Protein AF-A0A2V9M245-F1 (afdb_monomer_lite)

Sequence (173 aa):
MFLHGGIGPKYVDWSVRQINERVREELEDFTKLQGGIVMDGEGPLWYRGLAQQDEMALELHVKSVLKNHQAERIVIGHTPTEGAILPRFGGKVLLIDVGLSRVFDSQPRMACLLIENGKPYALHRGEKLELPPDSGSGLLSYLKQAAALDPSPSPLEKRIAEVEARLPVPAQK

pLDDT: mean 94.04, std 8.73, range [38.5, 98.69]

Secondary structure (DSSP, 8-state):
-EESS---GGGTT--HHHHHHHHHHHHH-GGG-TTSTTT-TTSTTT--HHHHS-HHHHHHHHHHHHHHTT-S-EEE-SS--SSS-EEETTTTEEE-----STTT-SSPP-EEEEEETTEEEEEETTEEEEPPSSSSHHHHHHHHHHHTTSPSSPTTHHHHHHHHHHSPPPPP-

Structure (mmCIF, N/CA/C/O backbone):
data_AF-A0A2V9M245-F1
#
_entry.id   AF-A0A2V9M245-F1
#
loop_
_atom_site.group_PDB
_atom_site.id
_atom_site.type_symbol
_atom_site.label_atom_id
_atom_site.label_alt_id
_atom_site.label_comp_id
_atom_site.label_asym_id
_atom_site.label_entity_id
_atom_site.label_seq_id
_atom_site.pdbx_PDB_ins_code
_atom_site.Cartn_x
_atom_site.Cartn_y
_atom_site.Cartn_z
_atom_site.occupancy
_atom_site.B_iso_or_equiv
_atom_site.auth_seq_id
_atom_site.auth_comp_id
_atom_site.auth_asym_id
_atom_site.auth_atom_id
_atom_site.pdbx_PDB_model_num
ATOM 1 N N . MET A 1 1 ? 0.226 -10.431 -4.250 1.00 94.94 1 MET A N 1
ATOM 2 C CA . MET A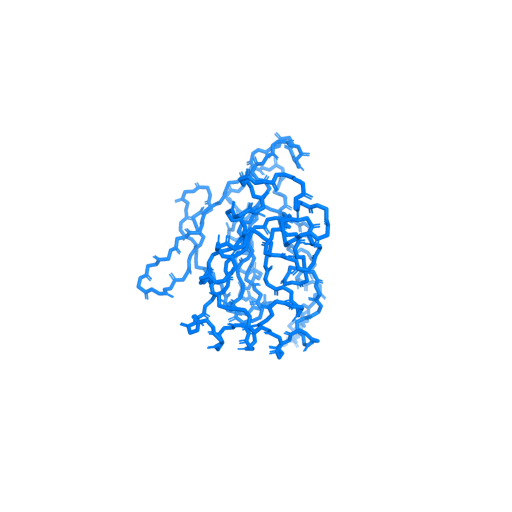 1 1 ? 1.592 -9.998 -4.612 1.00 94.94 1 MET A CA 1
ATOM 3 C C . MET A 1 1 ? 2.089 -8.979 -3.597 1.00 94.94 1 MET A C 1
ATOM 5 O O . MET A 1 1 ? 1.263 -8.242 -3.071 1.00 94.94 1 MET A O 1
ATOM 9 N N . PHE A 1 2 ? 3.394 -8.944 -3.327 1.00 97.81 2 PHE A N 1
ATOM 10 C CA . PHE A 1 2 ? 4.020 -8.044 -2.350 1.00 97.81 2 PHE A CA 1
ATOM 11 C C . PHE A 1 2 ? 5.093 -7.204 -3.043 1.00 97.81 2 PHE A C 1
ATOM 13 O O . PHE A 1 2 ? 5.912 -7.757 -3.775 1.00 97.81 2 PHE A O 1
ATOM 20 N N . LEU A 1 3 ? 5.063 -5.887 -2.843 1.00 97.50 3 LEU A N 1
ATOM 21 C CA . LEU A 1 3 ? 5.966 -4.917 -3.468 1.00 97.50 3 LEU A CA 1
ATOM 22 C C . LEU A 1 3 ? 6.336 -3.825 -2.456 1.00 97.50 3 LEU A C 1
ATOM 24 O O . LEU A 1 3 ? 5.624 -3.627 -1.474 1.00 97.50 3 LEU A O 1
ATOM 28 N N . HIS A 1 4 ? 7.426 -3.092 -2.699 1.00 98.12 4 HIS A N 1
ATOM 29 C CA . HIS A 1 4 ? 7.771 -1.949 -1.853 1.00 98.12 4 HIS A CA 1
ATOM 30 C C . HIS A 1 4 ? 6.854 -0.750 -2.139 1.00 98.12 4 HIS A C 1
ATOM 32 O O . HIS A 1 4 ? 6.106 -0.367 -1.249 1.00 98.12 4 HIS A O 1
ATOM 38 N N . GLY A 1 5 ? 6.858 -0.205 -3.361 1.00 97.75 5 GLY A N 1
ATOM 39 C CA . GLY A 1 5 ? 5.991 0.906 -3.781 1.00 97.75 5 GLY A CA 1
ATOM 40 C C . GLY A 1 5 ? 4.744 0.452 -4.539 1.00 97.75 5 GLY A C 1
ATOM 41 O O . GLY A 1 5 ? 3.620 0.734 -4.130 1.00 97.75 5 GLY A O 1
ATOM 42 N N . GLY A 1 6 ? 4.929 -0.299 -5.625 1.00 96.94 6 GLY A N 1
ATOM 43 C CA . GLY A 1 6 ? 3.838 -0.724 -6.507 1.00 96.94 6 GLY A CA 1
ATOM 44 C C . GLY A 1 6 ? 4.257 -0.755 -7.975 1.00 96.94 6 GLY A C 1
ATOM 45 O O . GLY A 1 6 ? 5.302 -0.233 -8.326 1.00 96.94 6 GLY A O 1
ATOM 46 N N . ILE A 1 7 ? 3.451 -1.353 -8.851 1.00 97.12 7 ILE A N 1
ATOM 47 C CA . ILE A 1 7 ? 3.727 -1.358 -10.298 1.00 97.12 7 ILE A CA 1
ATOM 48 C C . ILE A 1 7 ? 3.024 -0.164 -10.935 1.00 97.12 7 ILE A C 1
ATOM 50 O O . ILE A 1 7 ? 1.792 -0.095 -10.906 1.00 97.12 7 ILE A O 1
ATOM 54 N N . GLY A 1 8 ? 3.797 0.775 -11.481 1.00 97.25 8 GLY A N 1
ATOM 55 C CA . GLY A 1 8 ? 3.277 1.891 -12.265 1.00 97.25 8 GLY A CA 1
ATOM 56 C C . GLY A 1 8 ? 2.869 1.481 -13.686 1.00 97.25 8 GLY A C 1
ATOM 57 O O . GLY A 1 8 ? 3.259 0.404 -14.151 1.00 97.25 8 GLY A O 1
ATOM 58 N N . PRO A 1 9 ? 2.089 2.322 -14.392 1.00 96.44 9 PRO A N 1
ATOM 59 C CA . PRO A 1 9 ? 1.654 2.077 -15.769 1.00 96.44 9 PRO A CA 1
ATOM 60 C C . PRO A 1 9 ? 2.776 1.647 -16.720 1.00 96.44 9 PRO A C 1
ATOM 62 O O . PRO A 1 9 ? 2.590 0.700 -17.480 1.00 96.44 9 PRO A O 1
ATOM 65 N N . LYS A 1 10 ? 3.966 2.258 -16.623 1.00 97.25 10 LYS A N 1
ATOM 66 C CA . LYS A 1 10 ? 5.140 1.898 -17.440 1.00 97.25 10 LYS A CA 1
ATOM 67 C C . LYS A 1 10 ? 5.535 0.413 -17.377 1.00 97.25 10 LYS A C 1
ATOM 69 O O . LYS A 1 10 ? 6.085 -0.112 -18.343 1.00 97.25 10 LYS A O 1
ATOM 74 N N . TYR A 1 11 ? 5.262 -0.262 -16.261 1.00 97.50 11 TYR A N 1
ATOM 75 C CA . TYR A 1 11 ? 5.692 -1.640 -15.998 1.00 97.50 11 TYR A CA 1
ATOM 76 C C . TYR A 1 11 ? 4.524 -2.634 -15.908 1.00 97.50 11 TYR A C 1
ATOM 78 O O . TYR A 1 11 ? 4.727 -3.772 -15.492 1.00 97.50 11 TYR A O 1
ATOM 86 N N . VAL A 1 12 ? 3.303 -2.236 -16.290 1.00 96.44 12 VAL A N 1
ATOM 87 C CA . VAL A 1 12 ? 2.086 -3.057 -16.117 1.00 96.44 12 VAL A CA 1
ATOM 88 C C . VAL A 1 12 ? 2.140 -4.407 -16.843 1.00 96.44 12 VAL A C 1
ATOM 90 O O . VAL A 1 12 ? 1.597 -5.393 -16.347 1.00 96.44 12 VAL A O 1
ATOM 93 N N . ASP A 1 13 ? 2.822 -4.468 -17.987 1.00 96.25 13 ASP A N 1
ATOM 94 C CA . ASP A 1 13 ? 2.937 -5.680 -18.810 1.00 96.25 13 ASP A CA 1
ATOM 95 C C . ASP A 1 13 ? 4.172 -6.527 -18.477 1.00 96.25 13 ASP A C 1
ATOM 97 O O . ASP A 1 13 ? 4.400 -7.577 -19.080 1.00 96.25 13 ASP A O 1
ATOM 101 N N . TRP A 1 14 ? 4.993 -6.092 -17.519 1.00 97.62 14 TRP A N 1
ATOM 102 C CA . TRP A 1 14 ? 6.171 -6.845 -17.115 1.00 97.62 14 TRP A CA 1
ATOM 103 C C . TRP A 1 14 ? 5.778 -7.982 -16.178 1.00 97.62 14 TRP A C 1
ATOM 105 O O . TRP A 1 14 ? 5.026 -7.810 -15.223 1.00 97.62 14 TRP A O 1
ATOM 115 N N . SER A 1 15 ? 6.352 -9.162 -16.394 1.00 96.12 15 SER A N 1
ATOM 116 C CA . SER A 1 15 ? 6.225 -10.269 -15.448 1.00 96.12 15 SER A CA 1
ATOM 117 C C . SER A 1 15 ? 7.045 -10.021 -14.176 1.00 96.12 15 SER A C 1
ATOM 119 O O . SER A 1 15 ? 8.074 -9.343 -14.192 1.00 96.12 15 SER A O 1
ATOM 121 N N . VAL A 1 16 ? 6.659 -10.670 -13.068 1.00 95.06 16 VAL A N 1
ATOM 122 C CA . VAL A 1 16 ? 7.447 -10.660 -11.816 1.00 95.06 16 VAL A CA 1
ATOM 123 C C . VAL A 1 16 ? 8.884 -11.129 -12.057 1.00 95.06 16 VAL A C 1
ATOM 125 O O . VAL A 1 16 ? 9.814 -10.630 -11.428 1.00 95.06 16 VAL A O 1
ATOM 128 N N . ARG A 1 17 ? 9.081 -12.075 -12.986 1.00 96.62 17 ARG A N 1
ATOM 129 C CA . ARG A 1 17 ? 10.410 -12.568 -13.352 1.00 96.62 17 ARG A CA 1
ATOM 130 C C . ARG A 1 17 ? 11.260 -11.458 -13.971 1.00 96.62 17 ARG A C 1
ATOM 132 O O . ARG A 1 17 ? 12.339 -11.205 -13.452 1.00 96.62 17 ARG A O 1
ATOM 139 N N . GLN A 1 18 ? 10.747 -10.770 -14.993 1.00 97.62 18 GLN A N 1
ATOM 140 C CA . GLN A 1 18 ? 11.455 -9.665 -15.653 1.00 97.62 18 GLN A CA 1
ATOM 141 C C . GLN A 1 18 ? 11.794 -8.542 -14.672 1.00 97.62 18 GLN A C 1
ATOM 143 O O . GLN A 1 18 ? 12.919 -8.051 -14.669 1.00 97.62 18 GLN A O 1
ATOM 148 N N . ILE A 1 19 ? 10.847 -8.175 -13.800 1.00 97.62 19 ILE A N 1
ATOM 149 C CA . ILE A 1 19 ? 11.073 -7.163 -12.761 1.00 97.62 19 ILE A CA 1
ATOM 150 C C . ILE A 1 19 ? 12.223 -7.590 -11.837 1.00 97.62 19 ILE A C 1
ATOM 152 O O . ILE A 1 19 ? 13.172 -6.835 -11.646 1.00 97.62 19 ILE A O 1
ATOM 156 N N . ASN A 1 20 ? 12.170 -8.808 -11.291 1.00 97.62 20 ASN A N 1
ATOM 157 C CA . ASN A 1 20 ? 13.182 -9.296 -10.351 1.00 97.62 20 ASN A CA 1
ATOM 158 C C . ASN A 1 20 ? 14.562 -9.475 -10.997 1.00 97.62 20 ASN A C 1
ATOM 160 O O . ASN A 1 20 ? 15.576 -9.219 -10.352 1.00 97.62 20 ASN A O 1
ATOM 164 N N . GLU A 1 21 ? 14.614 -9.942 -12.244 1.00 98.19 21 GLU A N 1
ATOM 165 C CA . GLU A 1 21 ? 15.860 -10.071 -13.005 1.00 98.19 21 GLU A CA 1
ATOM 166 C C . GLU A 1 21 ? 16.486 -8.706 -13.259 1.00 98.19 21 GLU A C 1
ATOM 168 O O . GLU A 1 21 ? 17.662 -8.522 -12.953 1.00 98.19 21 GLU A O 1
ATOM 173 N N . ARG A 1 22 ? 15.692 -7.729 -13.711 1.00 97.81 22 ARG A N 1
ATOM 174 C CA . ARG A 1 22 ? 16.199 -6.387 -13.987 1.00 97.81 22 ARG A CA 1
ATOM 175 C C . ARG A 1 22 ? 16.669 -5.667 -12.724 1.00 97.81 22 ARG A C 1
ATOM 177 O O . ARG A 1 22 ? 17.720 -5.037 -12.743 1.00 97.81 22 ARG A O 1
ATOM 184 N N . VAL A 1 23 ? 15.934 -5.797 -11.618 1.00 97.56 23 VAL A N 1
ATOM 185 C CA . VAL A 1 23 ? 16.354 -5.240 -10.323 1.00 97.56 23 VAL A CA 1
ATOM 186 C C . VAL A 1 23 ? 17.673 -5.863 -9.860 1.00 97.56 23 VAL A C 1
ATOM 188 O O . VAL A 1 23 ? 18.555 -5.130 -9.429 1.00 97.56 23 VAL A O 1
ATOM 191 N N . ARG A 1 24 ? 17.845 -7.190 -9.963 1.00 98.06 24 ARG A N 1
ATOM 192 C CA . ARG A 1 24 ? 19.120 -7.837 -9.601 1.00 98.06 24 ARG A CA 1
ATOM 193 C C . ARG A 1 24 ? 20.273 -7.352 -10.471 1.00 98.06 24 ARG A C 1
ATOM 195 O O . ARG A 1 24 ? 21.306 -6.987 -9.930 1.00 98.06 24 ARG A O 1
ATOM 202 N N . GLU A 1 25 ? 20.070 -7.289 -11.783 1.00 97.56 25 GLU A N 1
ATOM 203 C CA . GLU A 1 25 ? 21.082 -6.807 -12.727 1.00 97.56 25 GLU A CA 1
ATOM 204 C C . GLU A 1 25 ? 21.557 -5.385 -12.381 1.00 97.56 25 GLU A C 1
ATOM 206 O O . GLU A 1 25 ? 22.755 -5.115 -12.365 1.00 97.56 25 GLU A O 1
ATOM 211 N N . GLU A 1 26 ? 20.630 -4.474 -12.074 1.00 97.38 26 GLU A N 1
ATOM 212 C CA . GLU A 1 26 ? 20.959 -3.087 -11.718 1.00 97.38 26 GLU A CA 1
ATOM 213 C C . GLU A 1 26 ? 21.600 -2.954 -10.327 1.00 97.38 26 GLU A C 1
ATOM 215 O O . GLU A 1 26 ? 22.352 -2.011 -10.087 1.00 97.38 26 GLU A O 1
ATOM 220 N N . LEU A 1 27 ? 21.335 -3.892 -9.411 1.00 96.25 27 LEU A N 1
ATOM 221 C CA . LEU A 1 27 ? 21.993 -3.952 -8.102 1.00 96.25 27 LEU A CA 1
ATOM 222 C C . LEU A 1 27 ? 23.364 -4.652 -8.141 1.00 96.25 27 LEU A C 1
ATOM 224 O O . LEU A 1 27 ? 24.154 -4.480 -7.217 1.00 96.25 27 LEU A O 1
ATOM 228 N N . GLU A 1 28 ? 23.658 -5.426 -9.185 1.00 97.44 28 GLU A N 1
ATOM 229 C CA . GLU A 1 28 ? 24.984 -6.009 -9.434 1.00 97.44 28 GLU A CA 1
ATOM 230 C C . GLU A 1 28 ? 25.895 -5.050 -10.216 1.00 97.44 28 GLU A C 1
ATOM 232 O O . GLU A 1 28 ? 27.111 -5.058 -10.027 1.00 97.44 28 GLU A O 1
ATOM 237 N N . ASP A 1 29 ? 25.314 -4.191 -11.056 1.00 96.56 29 ASP A N 1
ATOM 238 C CA . ASP A 1 29 ? 26.024 -3.175 -11.831 1.00 96.56 29 ASP A CA 1
ATOM 239 C C . ASP A 1 29 ? 25.391 -1.792 -11.637 1.00 96.56 29 ASP A C 1
ATOM 241 O O . ASP A 1 29 ? 24.471 -1.379 -12.351 1.00 96.56 29 ASP A O 1
ATOM 245 N N . PHE A 1 30 ? 25.942 -1.038 -10.684 1.00 95.06 30 PHE A N 1
ATOM 246 C CA . PHE A 1 30 ? 25.422 0.277 -10.312 1.00 95.06 30 PHE A CA 1
ATOM 247 C C . PHE A 1 30 ? 25.497 1.330 -11.422 1.00 95.06 30 PHE A C 1
ATOM 249 O O . PHE A 1 30 ? 24.816 2.353 -11.330 1.00 95.06 30 PHE A O 1
ATOM 256 N N . THR A 1 31 ? 26.253 1.091 -12.499 1.00 96.31 31 THR A N 1
ATOM 257 C CA . THR A 1 31 ? 26.240 1.988 -13.665 1.00 96.31 31 THR A CA 1
ATOM 258 C C . THR A 1 31 ? 24.880 1.996 -14.371 1.00 96.31 31 THR A C 1
ATOM 260 O O . THR A 1 31 ? 24.539 2.970 -15.040 1.00 96.31 31 THR A O 1
ATOM 263 N N . LYS A 1 32 ? 24.061 0.954 -14.164 1.00 94.75 32 LYS A N 1
ATOM 264 C CA . LYS A 1 32 ? 22.717 0.805 -14.740 1.00 94.75 32 LYS A CA 1
ATOM 265 C C . LYS A 1 32 ? 21.600 1.399 -13.881 1.00 94.75 32 LYS A C 1
ATOM 267 O O . LYS A 1 32 ? 20.452 1.396 -14.318 1.00 94.75 32 LYS A O 1
ATOM 272 N N . LEU A 1 33 ? 21.905 1.916 -12.685 1.00 93.62 33 LEU A N 1
ATOM 273 C CA . LEU A 1 33 ? 20.895 2.518 -11.806 1.00 93.62 33 LEU A CA 1
ATOM 274 C C . LEU A 1 33 ? 20.298 3.790 -12.408 1.00 93.62 33 LEU A C 1
ATOM 276 O O . LEU A 1 33 ? 19.104 4.050 -12.265 1.00 93.62 33 LEU A O 1
ATOM 280 N N . GLN A 1 34 ? 21.118 4.606 -13.074 1.00 92.94 34 GLN A N 1
ATOM 281 C CA . GLN A 1 34 ? 20.646 5.852 -13.662 1.00 92.94 34 GLN A CA 1
ATOM 282 C C . GLN A 1 34 ? 19.695 5.558 -14.830 1.00 92.94 34 GLN A C 1
ATOM 284 O O . GLN A 1 34 ? 20.094 5.011 -15.852 1.00 92.94 34 GLN A O 1
ATOM 289 N N . GLY A 1 35 ? 18.424 5.936 -14.670 1.00 91.19 35 GLY A N 1
ATOM 290 C CA . GLY A 1 35 ? 17.365 5.626 -15.638 1.00 91.19 35 GLY A CA 1
ATOM 291 C C . GLY A 1 35 ? 16.879 4.171 -15.600 1.00 91.19 35 GLY A C 1
ATOM 292 O O . GLY A 1 35 ? 16.023 3.804 -16.405 1.00 91.19 35 GLY A O 1
ATOM 293 N N . GLY A 1 36 ? 17.409 3.363 -14.678 1.00 95.56 36 GLY A N 1
ATOM 294 C CA . GLY A 1 36 ? 17.014 1.980 -14.446 1.00 95.56 36 GLY A CA 1
ATOM 295 C C . GLY A 1 36 ? 15.741 1.840 -13.608 1.00 95.56 36 GLY A C 1
ATOM 296 O O . GLY A 1 36 ? 15.295 2.785 -12.952 1.00 95.56 36 GLY A O 1
ATOM 297 N N . ILE A 1 37 ? 15.164 0.637 -13.607 1.00 97.25 37 ILE A N 1
ATOM 298 C CA . ILE A 1 37 ? 13.925 0.310 -12.883 1.00 97.25 37 ILE A CA 1
ATOM 299 C C . ILE A 1 37 ? 14.05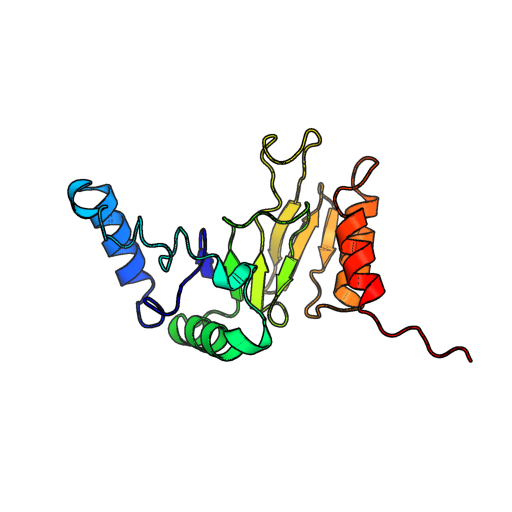0 0.525 -11.365 1.00 97.25 37 ILE A C 1
ATOM 301 O O . ILE A 1 37 ? 13.053 0.825 -10.707 1.00 97.25 37 ILE A O 1
ATOM 305 N N . VAL A 1 38 ? 15.257 0.390 -10.801 1.00 97.00 38 VAL A N 1
ATOM 306 C CA . VAL A 1 38 ? 15.520 0.578 -9.362 1.00 97.00 38 VAL A CA 1
ATOM 307 C C . VAL A 1 38 ? 15.320 2.034 -8.930 1.00 97.00 38 VAL A C 1
ATOM 309 O O . VAL A 1 38 ? 14.869 2.285 -7.810 1.00 97.00 38 VAL A O 1
ATOM 312 N N . MET A 1 39 ? 15.627 2.991 -9.810 1.00 96.62 39 MET A N 1
ATOM 313 C CA . MET A 1 39 ? 15.540 4.432 -9.533 1.00 96.62 39 MET A CA 1
ATOM 314 C C . MET A 1 39 ? 14.330 5.101 -10.196 1.00 96.62 39 MET A C 1
ATOM 316 O O . MET A 1 39 ? 14.108 6.297 -10.011 1.00 96.62 39 MET A O 1
ATOM 320 N N . ASP A 1 40 ? 13.556 4.355 -10.981 1.00 97.00 40 ASP A N 1
ATOM 321 C CA . ASP A 1 40 ? 12.397 4.882 -11.687 1.00 97.00 40 ASP A CA 1
ATOM 322 C C . ASP A 1 40 ? 11.222 5.128 -10.730 1.00 97.00 40 ASP A C 1
ATOM 324 O O . ASP A 1 40 ? 10.800 4.228 -10.002 1.00 97.00 40 ASP A O 1
ATOM 328 N N . GLY A 1 41 ? 10.646 6.332 -10.786 1.00 96.81 41 GLY A N 1
ATOM 329 C CA . GLY A 1 41 ? 9.460 6.721 -10.024 1.00 96.81 41 GLY A CA 1
ATOM 330 C C . GLY A 1 41 ? 8.194 5.932 -10.377 1.00 96.81 41 GLY A C 1
ATOM 331 O O . GLY A 1 41 ? 7.300 5.826 -9.542 1.00 96.81 41 GLY A O 1
ATOM 332 N N . GLU A 1 42 ? 8.108 5.344 -11.574 1.00 95.62 42 GLU A N 1
ATOM 333 C CA . GLU A 1 42 ? 7.041 4.393 -11.929 1.00 95.62 42 GLU A CA 1
ATOM 334 C C . GLU A 1 42 ? 7.397 2.936 -11.590 1.00 95.62 42 GLU A C 1
ATOM 336 O O . GLU A 1 42 ? 6.568 2.036 -11.745 1.00 95.62 42 GLU A O 1
ATOM 341 N N . GLY A 1 43 ? 8.622 2.693 -11.118 1.00 95.69 43 GLY A N 1
ATOM 342 C CA . GLY A 1 43 ? 9.141 1.373 -10.791 1.00 95.69 43 GLY A CA 1
ATOM 343 C C . GLY A 1 43 ? 8.589 0.779 -9.484 1.00 95.69 43 GLY A C 1
ATOM 344 O O . GLY A 1 43 ? 8.050 1.492 -8.631 1.00 95.69 43 GLY A O 1
ATOM 345 N N . PRO A 1 44 ? 8.799 -0.537 -9.273 1.00 96.88 44 PRO A N 1
ATOM 346 C CA . PRO A 1 44 ? 8.284 -1.319 -8.142 1.00 96.88 44 PRO A CA 1
ATOM 347 C C . PRO A 1 44 ? 8.714 -0.807 -6.763 1.00 96.88 44 PRO A C 1
ATOM 349 O O . PRO A 1 44 ? 8.072 -1.139 -5.762 1.00 96.88 44 PRO A O 1
ATOM 352 N N . LEU A 1 45 ? 9.797 -0.026 -6.698 1.00 97.38 45 LEU A N 1
ATOM 353 C CA . LEU A 1 45 ? 10.356 0.510 -5.459 1.00 97.38 45 LEU A CA 1
ATOM 354 C C . LEU A 1 45 ? 9.835 1.910 -5.107 1.00 97.38 45 LEU A C 1
ATOM 356 O O . LEU A 1 45 ? 9.817 2.249 -3.930 1.00 97.38 45 LEU A O 1
ATOM 360 N N . TRP A 1 46 ? 9.375 2.700 -6.079 1.00 97.94 46 TRP A N 1
ATOM 361 C CA . TRP A 1 46 ? 9.077 4.124 -5.864 1.00 97.94 46 TRP A CA 1
ATOM 362 C C . TRP A 1 46 ? 7.652 4.538 -6.208 1.00 97.94 46 TRP A C 1
ATOM 364 O O . TRP A 1 46 ? 7.209 5.600 -5.773 1.00 97.94 46 TRP A O 1
ATOM 374 N N . TYR A 1 47 ? 6.911 3.732 -6.969 1.00 98.31 47 TYR A N 1
ATOM 375 C CA . TYR A 1 47 ? 5.588 4.139 -7.422 1.00 98.31 47 TYR A CA 1
ATOM 376 C C . TYR A 1 47 ? 4.606 4.313 -6.258 1.00 98.31 47 TYR A C 1
ATOM 378 O O . TYR A 1 47 ? 4.298 3.371 -5.531 1.00 98.31 47 TYR A O 1
ATOM 386 N N . ARG A 1 48 ? 4.071 5.531 -6.110 1.00 98.50 48 ARG A N 1
ATOM 387 C CA . ARG A 1 48 ? 3.112 5.900 -5.049 1.00 98.50 48 ARG A CA 1
ATOM 388 C C . ARG A 1 48 ? 1.662 5.968 -5.519 1.00 98.50 48 ARG A C 1
ATOM 390 O O . ARG A 1 48 ? 0.768 6.164 -4.697 1.00 98.50 48 ARG A O 1
ATOM 397 N N . GLY A 1 49 ? 1.396 5.802 -6.818 1.00 98.06 49 GLY A N 1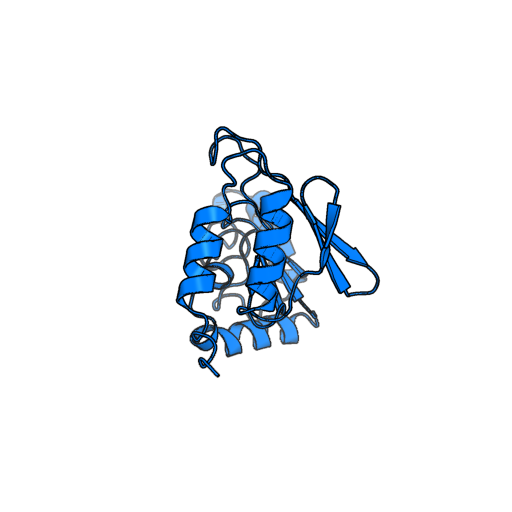
ATOM 398 C CA . GLY A 1 49 ? 0.052 6.001 -7.371 1.00 98.06 49 GLY A CA 1
ATOM 399 C C . GLY A 1 49 ? -0.996 5.079 -6.744 1.00 98.06 49 GLY A C 1
ATOM 400 O O . GLY A 1 49 ? -2.061 5.551 -6.353 1.00 98.06 49 GLY A O 1
ATOM 401 N N . LEU A 1 50 ? -0.644 3.812 -6.488 1.00 97.94 50 LEU A N 1
ATOM 402 C CA . LEU A 1 50 ? -1.506 2.856 -5.776 1.00 97.94 50 LEU A CA 1
ATOM 403 C C . LEU A 1 50 ? -1.901 3.312 -4.359 1.00 97.94 50 LEU A C 1
ATOM 405 O O . LEU A 1 50 ? -2.937 2.891 -3.850 1.00 97.94 50 LEU A O 1
ATOM 409 N N . ALA A 1 51 ? -1.112 4.171 -3.713 1.00 97.81 51 ALA A N 1
ATOM 410 C CA . ALA A 1 51 ? -1.390 4.699 -2.378 1.00 97.81 51 ALA A CA 1
ATOM 411 C C . ALA A 1 51 ? -2.060 6.085 -2.395 1.00 97.81 51 ALA A C 1
ATOM 413 O O . ALA A 1 51 ? -2.790 6.407 -1.463 1.00 97.81 51 ALA A O 1
ATOM 414 N N . GLN A 1 52 ? -1.845 6.885 -3.445 1.00 97.00 52 GLN A N 1
ATOM 415 C CA . GLN A 1 52 ? -2.181 8.317 -3.439 1.00 97.00 52 GLN A CA 1
ATOM 416 C C . GLN A 1 52 ? -3.201 8.754 -4.495 1.00 97.00 52 GLN A C 1
ATOM 418 O O . GLN A 1 52 ? -3.959 9.687 -4.246 1.00 97.00 52 GLN A O 1
ATOM 423 N N . GLN A 1 53 ? -3.226 8.126 -5.672 1.00 97.12 53 GLN A N 1
ATOM 424 C CA . GLN A 1 53 ? -4.130 8.537 -6.751 1.00 97.12 53 GLN A CA 1
ATOM 425 C C . GLN A 1 53 ? -5.564 8.102 -6.466 1.00 97.12 53 GLN A C 1
ATOM 427 O O . GLN A 1 53 ? -5.781 7.139 -5.733 1.00 97.12 53 GLN A O 1
ATOM 432 N N . ASP A 1 54 ? -6.530 8.809 -7.052 1.00 96.25 54 ASP A N 1
ATOM 433 C CA . ASP A 1 54 ? -7.955 8.507 -6.926 1.00 96.25 54 ASP A CA 1
ATOM 434 C C . ASP A 1 54 ? -8.290 7.059 -7.335 1.00 96.25 54 ASP A C 1
ATOM 436 O O . ASP A 1 54 ? -7.728 6.516 -8.291 1.00 96.25 54 ASP A O 1
ATOM 440 N N . GLU A 1 55 ? -9.203 6.424 -6.593 1.00 95.75 55 GLU A N 1
ATOM 441 C CA . GLU A 1 55 ? -9.512 5.006 -6.803 1.00 95.75 55 GLU A CA 1
ATOM 442 C C . GLU A 1 55 ? -10.289 4.754 -8.091 1.00 95.75 55 GLU A C 1
ATOM 444 O O . GLU A 1 55 ? -10.049 3.741 -8.748 1.00 95.75 55 GLU A O 1
ATOM 449 N N . MET A 1 56 ? -11.178 5.672 -8.480 1.00 95.38 56 MET A N 1
ATOM 450 C CA . MET A 1 56 ? -11.937 5.533 -9.721 1.00 95.38 56 MET A CA 1
ATOM 451 C C . MET A 1 56 ? -11.020 5.708 -10.930 1.00 95.38 56 MET A C 1
ATOM 453 O O . MET A 1 56 ? -11.073 4.913 -11.868 1.00 95.38 56 MET A O 1
ATOM 457 N N . ALA A 1 57 ? -10.135 6.705 -10.889 1.00 96.75 57 ALA A N 1
ATOM 458 C CA . ALA A 1 57 ? -9.185 6.966 -11.965 1.00 96.75 57 ALA A CA 1
ATOM 459 C C . ALA A 1 57 ? -8.207 5.798 -12.194 1.00 96.75 57 ALA A C 1
ATOM 461 O O . ALA A 1 57 ? -7.837 5.520 -13.335 1.00 96.75 57 ALA A O 1
ATOM 462 N N . LEU A 1 58 ? -7.795 5.101 -11.127 1.00 96.94 58 LEU A N 1
ATOM 463 C CA . LEU A 1 58 ? -6.787 4.037 -11.197 1.00 96.94 58 LEU A CA 1
ATOM 464 C C . LEU A 1 58 ? -7.377 2.613 -11.226 1.00 96.94 58 LEU A C 1
ATOM 466 O O . LEU A 1 58 ? -6.631 1.635 -11.290 1.00 96.94 58 LEU A O 1
ATOM 470 N N . GLU A 1 59 ? -8.705 2.463 -11.214 1.00 96.44 59 GLU A N 1
ATOM 471 C CA . GLU A 1 59 ? -9.365 1.156 -11.105 1.00 96.44 59 GLU A CA 1
ATOM 472 C C . GLU A 1 59 ? -8.947 0.182 -12.221 1.00 96.44 59 GLU A C 1
ATOM 474 O O . GLU A 1 59 ? -8.651 -0.989 -11.959 1.00 96.44 59 GLU A O 1
ATOM 479 N N . LEU A 1 60 ? -8.897 0.660 -13.470 1.00 97.62 60 LEU A N 1
ATOM 480 C CA . LEU A 1 60 ? -8.503 -0.161 -14.619 1.00 97.62 60 LEU A CA 1
ATOM 481 C C . LEU A 1 60 ? -7.045 -0.616 -14.522 1.00 97.62 60 LEU A C 1
ATOM 483 O O . LEU A 1 60 ? -6.752 -1.772 -14.817 1.00 97.62 60 LEU A O 1
ATOM 487 N N . HIS A 1 61 ? -6.151 0.257 -14.054 1.00 98.06 61 HIS A N 1
ATOM 488 C CA . HIS A 1 61 ? -4.744 -0.086 -13.850 1.00 98.06 61 HIS A CA 1
ATOM 489 C C . HIS A 1 61 ? -4.593 -1.200 -12.810 1.00 98.06 61 HIS A C 1
ATOM 491 O O . HIS A 1 61 ? -3.963 -2.219 -13.084 1.00 98.06 61 HIS A O 1
ATOM 497 N N . VAL A 1 62 ? -5.255 -1.072 -11.654 1.00 98.19 62 VAL A N 1
ATOM 498 C CA . VAL A 1 62 ? -5.232 -2.108 -10.605 1.00 98.19 62 VAL A CA 1
ATOM 499 C C . VAL A 1 62 ? -5.767 -3.443 -11.129 1.00 98.19 62 VAL A C 1
ATOM 501 O O . VAL A 1 62 ? -5.164 -4.488 -10.875 1.00 98.19 62 VAL A O 1
ATOM 504 N N . LYS A 1 63 ? -6.866 -3.426 -11.897 1.00 98.12 63 LYS A N 1
ATOM 505 C CA . LYS A 1 63 ? -7.412 -4.636 -12.536 1.00 98.12 63 LYS A CA 1
ATOM 506 C C . LYS A 1 63 ? -6.400 -5.283 -13.486 1.00 98.12 63 LYS A C 1
ATOM 508 O O . LYS A 1 63 ? -6.237 -6.501 -13.434 1.00 98.12 63 LYS A O 1
ATOM 513 N N . SER A 1 64 ? -5.715 -4.494 -14.313 1.00 98.00 64 SER A N 1
ATOM 514 C CA . SER A 1 64 ? -4.694 -4.992 -15.241 1.00 98.00 64 SER A CA 1
ATOM 515 C C . SER A 1 64 ? -3.509 -5.617 -14.511 1.00 98.00 64 SER A C 1
ATOM 517 O O . SER A 1 64 ? -3.146 -6.747 -14.823 1.00 98.00 64 SER A O 1
ATOM 519 N N . VAL A 1 65 ? -2.969 -4.952 -13.483 1.00 97.81 65 VAL A N 1
ATOM 520 C CA . VAL A 1 65 ? -1.859 -5.488 -12.674 1.00 97.81 65 VAL A CA 1
ATOM 521 C C . VAL A 1 65 ? -2.246 -6.833 -12.046 1.00 97.81 65 VAL A C 1
ATOM 523 O O . VAL A 1 65 ? -1.537 -7.826 -12.204 1.00 97.81 65 VAL A O 1
ATOM 526 N N . LEU A 1 66 ? -3.399 -6.909 -11.375 1.00 98.06 66 LEU A N 1
ATOM 527 C CA . LEU A 1 66 ? -3.863 -8.150 -10.742 1.00 98.06 66 LEU A CA 1
ATOM 528 C C . LEU A 1 66 ? -4.056 -9.282 -11.755 1.00 98.06 66 LEU A C 1
ATOM 530 O O . LEU A 1 66 ? -3.635 -10.410 -11.498 1.00 98.06 66 LEU A O 1
ATOM 534 N N . LYS A 1 67 ? -4.648 -8.978 -12.917 1.00 97.50 67 LYS A N 1
ATOM 535 C CA . LYS A 1 67 ? -4.859 -9.944 -14.000 1.00 97.50 67 LYS A CA 1
ATOM 536 C C . LYS A 1 67 ? -3.533 -10.460 -14.558 1.00 97.50 67 LYS A C 1
ATOM 538 O O . LYS A 1 67 ? -3.355 -11.673 -14.652 1.00 97.50 67 LYS A O 1
ATOM 543 N N . ASN A 1 68 ? -2.609 -9.561 -14.894 1.00 96.38 68 ASN A N 1
ATOM 544 C CA . ASN A 1 68 ? -1.312 -9.905 -15.481 1.00 96.38 68 ASN A CA 1
ATOM 545 C C . ASN A 1 68 ? -0.473 -10.777 -14.537 1.00 96.38 68 ASN A C 1
ATOM 547 O O . ASN A 1 68 ? 0.253 -11.664 -14.985 1.00 96.38 68 ASN A O 1
ATOM 551 N N . HIS A 1 69 ? -0.619 -10.578 -13.226 1.00 96.50 69 HIS A N 1
ATOM 552 C CA . HIS A 1 69 ? 0.096 -11.347 -12.208 1.00 96.50 69 HIS A CA 1
ATOM 553 C C . HIS A 1 69 ? -0.700 -12.500 -11.593 1.00 96.50 69 HIS A C 1
ATOM 555 O O . HIS A 1 69 ? -0.180 -13.150 -10.686 1.00 96.50 69 HIS A O 1
ATOM 561 N N . GLN A 1 70 ? -1.931 -12.753 -12.054 1.00 96.44 70 GLN A N 1
ATOM 562 C CA . GLN A 1 70 ? -2.833 -13.775 -11.502 1.00 96.44 70 GLN A CA 1
ATOM 563 C C . GLN A 1 70 ? -2.937 -13.692 -9.967 1.00 96.44 70 GLN A C 1
ATOM 565 O O . GLN A 1 70 ? -2.909 -14.696 -9.259 1.00 96.44 70 GLN A O 1
ATOM 570 N N . ALA A 1 71 ? -3.003 -12.466 -9.446 1.00 96.50 71 ALA A N 1
ATOM 571 C CA . ALA A 1 71 ? -3.024 -12.186 -8.019 1.00 96.50 71 ALA A CA 1
ATOM 572 C C . ALA A 1 71 ? -4.404 -11.686 -7.586 1.00 96.50 71 ALA A C 1
ATOM 574 O O . ALA A 1 71 ? -5.071 -10.958 -8.314 1.00 96.50 71 ALA A O 1
ATOM 575 N N . GLU A 1 72 ? -4.803 -12.015 -6.359 1.00 95.75 72 GLU A N 1
ATOM 576 C CA . GLU A 1 72 ? -6.041 -11.486 -5.769 1.00 95.75 72 GLU A CA 1
ATOM 577 C C . GLU A 1 72 ? -5.861 -10.080 -5.187 1.00 95.75 72 GLU A C 1
ATOM 579 O O . GLU A 1 72 ? -6.800 -9.286 -5.159 1.00 95.75 72 GLU A O 1
ATOM 584 N N . ARG A 1 73 ? -4.654 -9.778 -4.684 1.00 97.06 73 ARG A N 1
ATOM 585 C CA . ARG A 1 73 ? -4.337 -8.521 -3.991 1.00 97.06 73 ARG A CA 1
ATOM 586 C C . ARG A 1 73 ? -2.917 -8.038 -4.250 1.00 97.06 73 ARG A C 1
ATOM 588 O O . ARG A 1 73 ? -2.002 -8.849 -4.432 1.00 97.06 73 ARG A O 1
ATOM 595 N N . ILE A 1 74 ? -2.735 -6.723 -4.168 1.00 98.38 74 ILE A N 1
ATOM 596 C CA . ILE A 1 74 ? -1.450 -6.019 -4.160 1.00 98.38 74 ILE A CA 1
ATOM 597 C C . ILE A 1 74 ? -1.193 -5.501 -2.744 1.00 98.38 74 ILE A C 1
ATOM 599 O O . ILE A 1 74 ? -1.991 -4.747 -2.202 1.00 98.38 74 ILE A O 1
ATOM 603 N N . VAL A 1 75 ? -0.088 -5.904 -2.131 1.00 98.69 75 VAL A N 1
ATOM 604 C CA . VAL A 1 75 ? 0.326 -5.436 -0.804 1.00 98.69 75 VAL A CA 1
ATOM 605 C C . VAL A 1 75 ? 1.552 -4.553 -0.976 1.00 98.69 75 VAL A C 1
ATOM 607 O O . VAL A 1 75 ? 2.535 -5.006 -1.569 1.00 98.69 75 VAL A O 1
ATOM 610 N N . ILE A 1 76 ? 1.483 -3.312 -0.489 1.00 98.69 76 ILE A N 1
ATOM 611 C CA . ILE A 1 76 ? 2.537 -2.310 -0.679 1.00 98.69 76 ILE A CA 1
ATOM 612 C C . ILE A 1 76 ? 2.911 -1.597 0.617 1.00 98.69 76 ILE A C 1
ATOM 614 O O . ILE A 1 76 ? 2.082 -1.425 1.513 1.00 98.69 76 ILE A O 1
ATOM 618 N N . GLY A 1 77 ? 4.169 -1.174 0.697 1.00 98.00 77 GLY A N 1
ATOM 619 C CA . GLY A 1 77 ? 4.663 -0.244 1.706 1.00 98.00 77 GLY A CA 1
ATOM 620 C C . GLY A 1 77 ? 4.971 1.122 1.088 1.00 98.00 77 GLY A C 1
ATOM 621 O O . GLY A 1 77 ? 4.164 1.638 0.314 1.00 98.00 77 GLY A O 1
ATOM 622 N N . HIS A 1 78 ? 6.145 1.683 1.415 1.00 97.50 78 HIS A N 1
ATOM 623 C CA . HIS A 1 78 ? 6.783 2.875 0.819 1.00 97.50 78 HIS A CA 1
ATOM 624 C C . HIS A 1 78 ? 6.065 4.215 1.033 1.00 97.50 78 HIS A C 1
ATOM 626 O O . HIS A 1 78 ? 6.706 5.266 1.132 1.00 97.50 78 HIS A O 1
ATOM 632 N N . THR A 1 79 ? 4.736 4.205 1.062 1.00 97.50 79 THR A N 1
ATOM 633 C CA . THR A 1 79 ? 3.882 5.348 1.367 1.00 97.50 79 THR A CA 1
ATOM 634 C C . THR A 1 79 ? 3.254 5.110 2.734 1.00 97.50 79 THR A C 1
ATOM 636 O O . THR A 1 79 ? 2.270 4.372 2.813 1.00 97.50 79 THR A O 1
ATOM 639 N N . PRO A 1 80 ? 3.832 5.701 3.797 1.00 95.19 80 PRO A N 1
ATOM 640 C CA . PRO A 1 80 ? 3.361 5.495 5.153 1.00 95.19 80 PRO A CA 1
ATOM 641 C C . PRO A 1 80 ? 1.912 5.940 5.328 1.00 95.19 80 PRO A C 1
ATOM 643 O O . PRO A 1 80 ? 1.497 6.981 4.814 1.00 95.19 80 PRO A O 1
ATOM 646 N N . THR A 1 81 ? 1.162 5.167 6.098 1.00 94.00 81 THR A N 1
ATOM 647 C CA . THR A 1 81 ? -0.159 5.511 6.606 1.00 94.00 81 THR A CA 1
ATOM 648 C C . THR A 1 81 ? -0.045 6.095 8.020 1.00 94.00 81 THR A C 1
ATOM 650 O O . THR A 1 81 ? 1.013 6.080 8.657 1.00 94.00 81 THR A O 1
ATOM 653 N N . GLU A 1 82 ? -1.156 6.608 8.547 1.00 89.75 82 GLU A N 1
ATOM 654 C CA . GLU A 1 82 ? -1.234 7.223 9.880 1.00 89.75 82 GLU A CA 1
ATOM 655 C C . GLU A 1 82 ? -1.340 6.176 11.018 1.00 89.75 82 GLU A C 1
ATOM 657 O O . GLU A 1 82 ? -2.053 6.380 11.989 1.00 89.75 82 GLU A O 1
ATOM 662 N N . GLY A 1 83 ? -0.634 5.040 10.920 1.00 93.50 83 GLY A N 1
ATOM 663 C CA . GLY A 1 83 ? -0.537 4.051 12.009 1.00 93.50 83 GLY A CA 1
ATOM 664 C C . GLY A 1 83 ? -1.414 2.805 11.887 1.00 93.50 83 GLY A C 1
ATOM 665 O O . GLY A 1 83 ? -1.284 1.912 12.718 1.00 93.50 83 GLY A O 1
ATOM 666 N N . ALA A 1 84 ? -2.235 2.694 10.842 1.00 96.94 84 ALA A N 1
ATOM 667 C CA . ALA A 1 84 ? -3.080 1.526 10.576 1.00 96.94 84 ALA A CA 1
ATOM 668 C C . ALA A 1 84 ? -2.913 1.011 9.143 1.00 96.94 84 ALA A C 1
ATOM 670 O O . ALA A 1 84 ? -2.596 1.772 8.227 1.00 96.94 84 ALA A O 1
ATOM 671 N N . ILE A 1 85 ? -3.170 -0.278 8.925 1.00 98.25 85 ILE A N 1
ATOM 672 C CA . ILE A 1 85 ? -3.184 -0.852 7.576 1.00 98.25 85 ILE A CA 1
ATOM 673 C C . ILE A 1 85 ? -4.429 -0.348 6.856 1.00 98.25 85 ILE A C 1
ATOM 675 O O . ILE A 1 85 ? -5.540 -0.509 7.353 1.00 98.25 85 ILE A O 1
ATOM 679 N N . LEU A 1 86 ? -4.258 0.246 5.675 1.00 97.38 86 LEU A N 1
ATOM 680 C CA . LEU A 1 86 ? -5.380 0.819 4.933 1.00 97.38 86 LEU A CA 1
ATOM 681 C C . LEU A 1 86 ? -5.727 -0.037 3.709 1.00 97.38 86 LEU A C 1
ATOM 683 O O . LEU A 1 86 ? -4.887 -0.185 2.813 1.00 97.38 86 LEU A O 1
ATOM 687 N N . PRO A 1 87 ? -6.952 -0.587 3.633 1.00 97.06 87 PRO A N 1
ATOM 688 C CA . PRO A 1 87 ? -7.459 -1.180 2.409 1.00 97.06 87 PRO A CA 1
ATOM 689 C C . PRO A 1 87 ? -7.869 -0.088 1.414 1.00 97.06 87 PRO A C 1
ATOM 691 O O . PRO A 1 87 ? -8.423 0.947 1.782 1.00 97.06 87 PRO A O 1
ATOM 694 N N . ARG A 1 88 ? -7.607 -0.346 0.135 1.00 96.88 88 ARG A N 1
ATOM 695 C CA . ARG A 1 88 ? -8.010 0.473 -1.012 1.00 96.88 88 ARG A CA 1
ATOM 696 C C . ARG A 1 88 ? -8.564 -0.408 -2.130 1.00 96.88 88 ARG A C 1
ATOM 698 O O . ARG A 1 88 ? -8.286 -1.613 -2.178 1.00 96.88 88 ARG A O 1
ATOM 705 N N . PHE A 1 89 ? -9.320 0.178 -3.058 1.00 96.75 89 PHE A N 1
ATOM 706 C CA . PHE A 1 89 ? -9.852 -0.486 -4.257 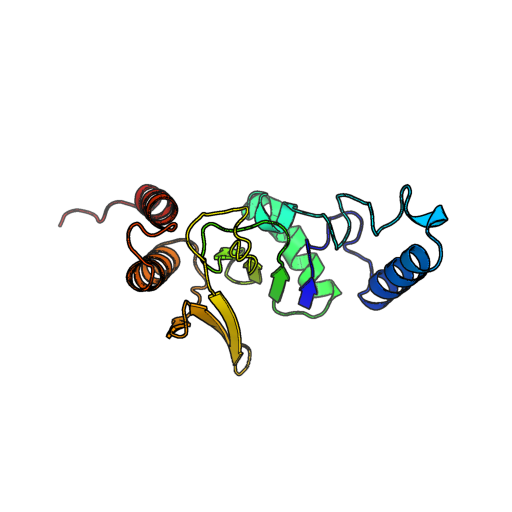1.00 96.75 89 PHE A CA 1
ATOM 707 C C . PHE A 1 89 ? -10.723 -1.714 -3.946 1.00 96.75 89 PHE A C 1
ATOM 709 O O . PHE A 1 89 ? -10.641 -2.757 -4.613 1.00 96.75 89 PHE A O 1
ATOM 716 N N . GLY A 1 90 ? -11.549 -1.624 -2.904 1.00 94.88 90 GLY A N 1
ATOM 717 C CA . GLY A 1 90 ? -12.362 -2.756 -2.460 1.00 94.88 90 GLY A CA 1
ATOM 718 C C . GLY A 1 90 ? -11.549 -3.845 -1.744 1.00 94.88 90 GLY A C 1
ATOM 719 O O . GLY A 1 90 ? -11.827 -5.028 -1.930 1.00 94.88 90 GLY A O 1
ATOM 720 N N . GLY A 1 91 ? -10.460 -3.481 -1.056 1.00 96.06 91 GLY A N 1
ATOM 721 C CA . GLY A 1 91 ? -9.530 -4.423 -0.415 1.00 96.06 91 GLY A CA 1
ATOM 722 C C . GLY A 1 91 ? -8.570 -5.142 -1.374 1.00 96.06 91 GLY A C 1
ATOM 723 O O . GLY A 1 91 ? -7.880 -6.079 -0.967 1.00 96.06 91 GLY A O 1
ATOM 724 N N . LYS A 1 92 ? -8.512 -4.723 -2.646 1.00 97.31 92 LYS A N 1
ATOM 725 C CA . LYS A 1 92 ? -7.578 -5.270 -3.644 1.00 97.31 92 LYS A CA 1
ATOM 726 C C . LYS A 1 92 ? -6.159 -4.736 -3.483 1.00 97.31 92 LYS A C 1
ATOM 728 O O . LYS A 1 92 ? -5.215 -5.407 -3.894 1.00 97.31 92 LYS A O 1
ATOM 733 N N . VAL A 1 93 ? -6.000 -3.555 -2.890 1.00 98.31 93 VAL A N 1
ATOM 734 C CA . VAL A 1 93 ? -4.694 -3.000 -2.525 1.00 98.31 93 VAL A CA 1
ATOM 735 C C . VAL A 1 93 ? -4.659 -2.791 -1.016 1.00 98.31 93 VAL A C 1
ATOM 737 O O . VAL A 1 93 ? -5.591 -2.219 -0.458 1.00 98.31 93 VAL A O 1
ATOM 740 N N . LEU A 1 94 ? -3.601 -3.260 -0.357 1.00 98.56 94 LEU A N 1
ATOM 741 C CA . LEU A 1 94 ? -3.390 -3.091 1.081 1.00 98.56 94 LEU A CA 1
ATOM 742 C C . LEU A 1 94 ? -2.123 -2.266 1.315 1.00 98.56 94 LEU A C 1
ATOM 744 O O . LEU A 1 94 ? -1.036 -2.677 0.903 1.00 98.56 94 LEU A O 1
ATOM 748 N N . LEU A 1 95 ? -2.271 -1.121 1.982 1.00 98.44 95 LEU A N 1
ATOM 749 C CA . LEU A 1 95 ? -1.160 -0.266 2.401 1.00 98.44 95 LEU A CA 1
ATOM 750 C C . LEU A 1 95 ? -0.702 -0.705 3.793 1.00 98.44 95 LEU A C 1
ATOM 752 O O . LEU A 1 95 ? -1.428 -0.497 4.764 1.00 98.44 95 LEU A O 1
ATOM 756 N N . ILE A 1 96 ? 0.470 -1.337 3.887 1.00 98.31 96 ILE A N 1
ATOM 757 C CA . ILE A 1 96 ? 0.961 -1.953 5.133 1.00 98.31 96 ILE A CA 1
ATOM 758 C C . ILE A 1 96 ? 2.093 -1.185 5.814 1.00 98.31 96 ILE A C 1
ATOM 760 O O . ILE A 1 96 ? 2.500 -1.546 6.917 1.00 98.31 96 ILE A O 1
ATOM 764 N N . ASP A 1 97 ? 2.622 -0.143 5.176 1.00 97.25 97 ASP A N 1
ATOM 765 C CA . ASP A 1 97 ? 3.588 0.742 5.818 1.00 97.25 97 ASP A CA 1
ATOM 766 C C . ASP A 1 97 ? 2.847 1.655 6.790 1.00 97.25 97 ASP A C 1
ATOM 768 O O . ASP A 1 97 ? 2.317 2.687 6.403 1.00 97.25 97 ASP A O 1
ATOM 772 N N . VAL A 1 98 ? 2.775 1.253 8.057 1.00 96.00 98 VAL A N 1
ATOM 773 C CA . VAL A 1 98 ? 2.097 2.028 9.106 1.00 96.00 98 VAL A CA 1
ATOM 774 C C . VAL A 1 98 ? 2.976 3.110 9.735 1.00 96.00 98 VAL A C 1
ATOM 776 O O . VAL A 1 98 ? 2.611 3.693 10.755 1.00 96.00 98 VAL A O 1
ATOM 779 N N . GLY A 1 99 ? 4.158 3.368 9.166 1.00 94.06 99 GLY A N 1
ATOM 780 C CA . GLY A 1 99 ? 5.112 4.314 9.732 1.00 94.06 99 GLY A CA 1
ATOM 781 C C . GLY A 1 99 ? 5.731 3.820 11.042 1.00 94.06 99 GLY A C 1
ATOM 782 O O . GLY A 1 99 ? 5.773 4.562 12.016 1.00 94.06 99 GLY A O 1
ATOM 783 N N . LEU A 1 100 ? 6.232 2.576 11.070 1.00 91.12 100 LEU A N 1
ATOM 784 C CA . LEU A 1 100 ? 6.909 1.988 12.246 1.00 91.12 100 LEU A CA 1
ATOM 785 C C . LEU A 1 100 ? 8.137 2.801 12.708 1.00 91.12 100 LEU A C 1
ATOM 787 O O . LEU A 1 100 ? 8.541 2.728 13.868 1.00 91.12 100 LEU A O 1
ATOM 791 N N . SER A 1 101 ? 8.769 3.541 11.792 1.00 86.69 101 SER A N 1
ATOM 792 C CA . SER A 1 101 ? 9.953 4.348 12.089 1.00 86.69 101 SER A CA 1
ATOM 793 C C . SER A 1 101 ? 9.617 5.541 12.984 1.00 86.69 101 SER A C 1
ATOM 795 O O . SER A 1 101 ? 8.699 6.308 12.696 1.00 86.69 101 SER A O 1
ATOM 797 N N . ARG A 1 102 ? 10.461 5.782 13.995 1.00 83.12 102 ARG A N 1
ATOM 798 C CA . ARG A 1 102 ? 10.377 6.953 14.889 1.00 83.12 102 ARG A CA 1
ATOM 799 C C . ARG A 1 102 ? 10.555 8.301 14.181 1.00 83.12 102 ARG A C 1
ATOM 801 O O . ARG A 1 102 ? 10.324 9.342 14.778 1.00 83.12 102 ARG A O 1
ATOM 808 N N . VAL A 1 103 ? 10.980 8.299 12.916 1.00 82.44 103 VAL A N 1
ATOM 809 C CA . VAL A 1 103 ? 11.035 9.518 12.092 1.00 82.44 103 VAL A CA 1
ATOM 810 C C . VAL A 1 103 ? 9.630 10.065 11.810 1.00 82.44 103 VAL A C 1
ATOM 812 O O . VAL A 1 103 ? 9.479 11.267 11.620 1.00 82.44 103 VAL A O 1
ATOM 815 N N . PHE A 1 104 ? 8.604 9.207 11.795 1.00 75.06 104 PHE A N 1
ATOM 816 C CA . PHE A 1 104 ? 7.224 9.621 11.521 1.00 75.06 104 PHE A CA 1
ATOM 817 C C . PHE A 1 104 ? 6.462 10.059 12.767 1.00 75.06 104 PHE A C 1
ATOM 819 O O . PHE A 1 104 ? 5.498 10.815 12.650 1.00 75.06 104 PHE A O 1
ATOM 826 N N . ASP A 1 105 ? 6.860 9.563 13.938 1.00 75.56 105 ASP A N 1
ATOM 827 C CA . ASP A 1 105 ? 6.215 9.878 15.203 1.00 75.56 105 ASP A CA 1
ATOM 828 C C . ASP A 1 105 ? 7.124 9.562 16.393 1.00 75.56 105 ASP A C 1
ATOM 830 O O . ASP A 1 105 ? 7.898 8.602 16.385 1.00 75.56 105 ASP A O 1
ATOM 834 N N . SER A 1 106 ? 6.967 10.348 17.452 1.00 74.88 106 SER A N 1
ATOM 835 C CA . SER A 1 106 ? 7.569 10.072 18.754 1.00 74.88 106 SER A CA 1
ATOM 836 C C . SER A 1 106 ? 6.997 8.807 19.403 1.00 74.88 106 SER A C 1
ATOM 838 O O . SER A 1 106 ? 7.722 8.106 20.115 1.00 74.88 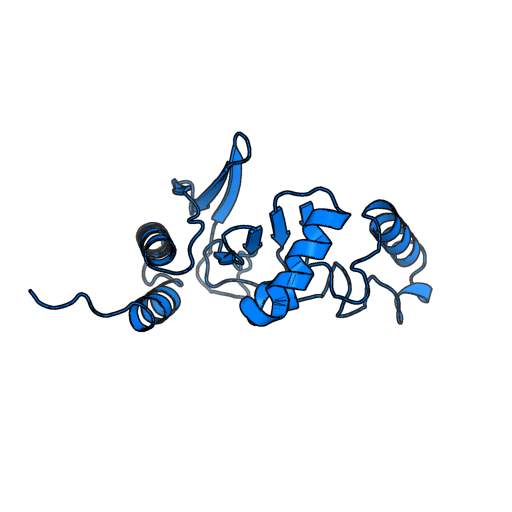106 SER A O 1
ATOM 840 N N . GLN A 1 107 ? 5.724 8.484 19.137 1.00 78.62 107 GLN A N 1
ATOM 841 C CA . GLN A 1 107 ? 5.087 7.275 19.649 1.00 78.62 107 GLN A CA 1
ATOM 842 C C . GLN A 1 107 ? 5.211 6.105 18.660 1.00 78.62 107 GLN A C 1
ATOM 844 O O . GLN A 1 107 ? 4.948 6.263 17.468 1.00 78.62 107 GLN A O 1
ATOM 849 N N . PRO A 1 108 ? 5.579 4.896 19.124 1.00 80.25 108 PRO A N 1
ATOM 850 C CA . PRO A 1 108 ? 5.746 3.754 18.236 1.00 80.25 108 PRO A CA 1
ATOM 851 C C . PRO A 1 108 ? 4.391 3.309 17.685 1.00 80.25 108 PRO A C 1
ATOM 853 O O . PRO A 1 108 ? 3.528 2.871 18.445 1.00 80.25 108 PRO A O 1
ATOM 856 N N . ARG A 1 109 ? 4.219 3.375 16.364 1.00 91.00 109 ARG A N 1
ATOM 857 C CA . ARG A 1 109 ? 3.095 2.767 15.636 1.00 91.00 109 ARG A CA 1
ATOM 858 C C . ARG A 1 109 ? 3.383 1.280 15.451 1.00 91.00 109 ARG A C 1
ATOM 860 O O . ARG A 1 109 ? 4.543 0.917 15.275 1.00 91.00 109 ARG A O 1
ATOM 867 N N . MET A 1 110 ? 2.370 0.415 15.526 1.00 93.44 110 MET A N 1
ATOM 868 C CA . MET A 1 110 ? 2.568 -1.037 15.418 1.00 93.44 110 MET A CA 1
ATOM 869 C C . MET A 1 110 ? 1.355 -1.734 14.812 1.00 93.44 110 MET A C 1
ATOM 871 O O . MET A 1 110 ? 0.339 -1.926 15.477 1.00 93.44 110 MET A O 1
ATOM 875 N N . ALA A 1 111 ? 1.516 -2.208 13.583 1.00 96.94 111 ALA A N 1
ATOM 876 C CA . ALA A 1 111 ? 0.605 -3.160 12.977 1.00 96.94 111 ALA A CA 1
ATOM 877 C C . ALA A 1 111 ? 1.370 -4.078 12.022 1.00 96.94 111 ALA A C 1
ATOM 879 O O . ALA A 1 111 ? 2.385 -3.677 11.447 1.00 96.94 111 ALA A O 1
ATOM 880 N N . CYS A 1 112 ? 0.873 -5.295 11.823 1.00 96.94 112 CYS A N 1
ATOM 881 C CA . CYS A 1 112 ? 1.329 -6.160 10.742 1.00 96.94 112 CYS A CA 1
ATOM 882 C C . CYS A 1 112 ? 0.153 -6.814 10.016 1.00 96.94 112 CYS A C 1
ATOM 884 O O . CYS A 1 112 ? -0.935 -6.985 10.567 1.00 96.94 112 CYS A O 1
ATOM 886 N N . LEU A 1 113 ? 0.366 -7.132 8.740 1.00 98.38 113 LEU A N 1
ATOM 887 C CA . LEU A 1 113 ? -0.624 -7.825 7.929 1.00 98.38 113 LEU A CA 1
ATOM 888 C C . LEU A 1 113 ? -0.580 -9.320 8.252 1.00 98.38 113 LEU A C 1
ATOM 890 O O . LEU A 1 113 ? 0.463 -9.954 8.101 1.00 98.38 113 LEU A O 1
ATOM 894 N N . LEU A 1 114 ? -1.726 -9.882 8.618 1.00 98.38 114 LEU A N 1
ATOM 895 C CA . LEU A 1 114 ? -1.946 -11.318 8.743 1.00 98.38 114 LEU A CA 1
ATOM 896 C C . LEU A 1 114 ? -2.874 -11.768 7.610 1.00 98.38 114 LEU A C 1
ATOM 898 O O . LEU A 1 114 ? -3.935 -11.184 7.415 1.00 98.38 114 LEU A O 1
ATOM 902 N N . ILE A 1 115 ? -2.492 -12.798 6.855 1.00 97.25 115 ILE A N 1
ATOM 903 C CA . ILE A 1 115 ? -3.362 -13.412 5.842 1.00 97.25 115 ILE A CA 1
ATOM 904 C C . ILE A 1 115 ? -3.566 -14.877 6.214 1.00 97.25 115 ILE A C 1
ATOM 906 O O . ILE A 1 115 ? -2.622 -15.660 6.183 1.00 97.25 115 ILE A O 1
ATOM 910 N N . GLU A 1 116 ? -4.804 -15.251 6.521 1.00 96.94 116 GLU A N 1
ATOM 911 C CA . GLU A 1 116 ? -5.190 -16.623 6.857 1.00 96.94 116 GLU A CA 1
ATOM 912 C C . GLU A 1 116 ? -6.245 -17.097 5.864 1.00 96.94 116 GLU A C 1
ATOM 914 O O . GLU A 1 116 ? -7.271 -16.441 5.686 1.00 96.94 116 GLU A O 1
ATOM 919 N N . ASN A 1 117 ? -5.995 -18.223 5.189 1.00 94.88 117 ASN A N 1
ATOM 920 C CA . ASN A 1 117 ? -6.911 -18.794 4.191 1.00 94.88 117 ASN A CA 1
ATOM 921 C C . ASN A 1 117 ? -7.377 -17.769 3.135 1.00 94.88 117 ASN A C 1
ATOM 923 O O . ASN A 1 117 ? -8.546 -17.724 2.762 1.00 94.88 117 ASN A O 1
ATOM 927 N N . GLY A 1 118 ? -6.468 -16.890 2.698 1.00 92.00 118 GLY A N 1
ATOM 928 C CA . GLY A 1 118 ? -6.761 -15.839 1.717 1.00 92.00 118 GLY A CA 1
ATOM 929 C C . GLY A 1 118 ? -7.524 -14.624 2.264 1.00 92.00 118 GLY A C 1
ATOM 930 O O . GLY A 1 118 ? -7.771 -13.681 1.508 1.00 92.00 118 GLY A O 1
ATOM 931 N N . LYS A 1 119 ? -7.867 -14.587 3.558 1.00 95.44 119 LYS A N 1
ATOM 932 C CA . LYS A 1 119 ? -8.525 -13.445 4.207 1.00 95.44 119 LYS A CA 1
ATOM 933 C C . LYS A 1 119 ? -7.503 -12.565 4.948 1.00 95.44 119 LYS A C 1
ATOM 935 O O . LYS A 1 119 ? -6.738 -13.094 5.755 1.00 95.44 119 LYS A O 1
ATOM 940 N N . PRO A 1 120 ? -7.457 -11.247 4.675 1.00 97.25 120 PRO A N 1
ATOM 941 C CA . PRO A 1 120 ? -6.517 -10.337 5.313 1.00 97.25 120 PRO A CA 1
ATOM 942 C C . PRO A 1 120 ? -7.065 -9.773 6.635 1.00 97.25 120 PRO A C 1
ATOM 944 O O . PRO A 1 120 ? -8.247 -9.458 6.763 1.00 97.25 120 PRO A O 1
ATOM 947 N N . TYR A 1 121 ? -6.164 -9.596 7.592 1.00 98.44 121 TYR A N 1
ATOM 948 C CA . TYR A 1 121 ? -6.382 -9.033 8.920 1.00 98.44 121 TYR A CA 1
ATOM 949 C C . TYR A 1 121 ? -5.229 -8.088 9.260 1.00 98.44 121 TYR A C 1
ATOM 951 O O . TYR A 1 121 ? -4.104 -8.276 8.792 1.00 98.44 121 TYR A O 1
ATOM 959 N N . ALA A 1 122 ? -5.480 -7.110 10.119 1.00 98.38 122 ALA A N 1
ATOM 960 C CA . ALA A 1 122 ? -4.420 -6.376 10.791 1.00 98.38 122 ALA A CA 1
ATOM 961 C C . ALA A 1 122 ? -4.203 -6.983 12.177 1.00 98.38 122 ALA A C 1
ATOM 963 O O . ALA A 1 122 ? -5.149 -7.101 12.946 1.00 98.38 122 ALA A O 1
ATOM 964 N N . LEU A 1 123 ? -2.969 -7.333 12.518 1.00 98.19 123 LEU A N 1
ATOM 965 C CA . LEU A 1 123 ? -2.564 -7.480 13.913 1.00 98.19 123 LEU A CA 1
ATOM 966 C C . LEU A 1 123 ? -2.121 -6.099 14.397 1.00 98.19 123 LEU A C 1
ATOM 968 O O . LEU A 1 123 ? -0.963 -5.720 14.220 1.00 98.19 123 LEU A O 1
ATOM 972 N N . HIS A 1 124 ? -3.053 -5.316 14.936 1.00 98.06 124 HIS A N 1
ATOM 973 C CA . HIS A 1 124 ? -2.805 -3.964 15.440 1.00 98.06 124 HIS A CA 1
ATOM 974 C C . HIS A 1 124 ? -2.420 -4.054 16.912 1.00 98.06 124 HIS A C 1
ATOM 976 O O . HIS A 1 124 ? -3.226 -4.464 17.741 1.00 98.06 124 HIS A O 1
ATOM 982 N N . ARG A 1 125 ? -1.161 -3.739 17.241 1.00 95.38 125 ARG A N 1
ATOM 983 C CA . ARG A 1 125 ? -0.611 -3.889 18.605 1.00 95.38 125 ARG A CA 1
ATOM 984 C C . ARG A 1 125 ? -0.838 -5.274 19.235 1.00 95.38 125 ARG A C 1
ATOM 986 O O . ARG A 1 125 ? -0.961 -5.390 20.447 1.00 95.38 125 ARG A O 1
ATOM 993 N N . GLY A 1 126 ? -0.845 -6.320 18.409 1.00 95.88 126 GLY A N 1
ATOM 994 C CA . GLY A 1 126 ? -1.055 -7.709 18.834 1.00 95.88 126 GLY A CA 1
ATOM 995 C C . GLY A 1 126 ? -2.506 -8.185 18.752 1.00 95.88 126 GLY A C 1
ATOM 996 O O . GLY A 1 126 ? -2.729 -9.391 18.692 1.00 95.88 126 GLY A O 1
ATOM 997 N N . GLU A 1 127 ? -3.475 -7.276 18.644 1.00 98.25 127 GLU A N 1
ATOM 998 C CA . GLU A 1 127 ? -4.886 -7.632 18.507 1.00 98.25 127 GLU A CA 1
ATOM 999 C C . GLU A 1 127 ? -5.273 -7.820 17.042 1.00 98.25 127 GLU A C 1
ATOM 1001 O O . GLU A 1 127 ? -4.951 -7.009 16.170 1.00 98.25 127 GLU A O 1
ATOM 1006 N N . LYS A 1 128 ? -5.988 -8.910 16.765 1.00 98.31 128 LYS A N 1
ATOM 1007 C CA . LYS A 1 128 ? -6.419 -9.270 15.414 1.00 98.31 128 LYS A CA 1
ATOM 1008 C C . LYS A 1 128 ? -7.716 -8.553 15.051 1.00 98.31 128 LYS A C 1
ATOM 1010 O O . LYS A 1 128 ? -8.781 -8.881 15.565 1.00 98.31 128 LYS A O 1
ATOM 1015 N N . LEU A 1 129 ? -7.626 -7.645 14.088 1.00 98.50 129 LEU A N 1
ATOM 1016 C CA . LEU A 1 129 ? -8.734 -6.879 13.529 1.00 98.50 129 LEU A CA 1
ATOM 1017 C C . LEU A 1 129 ? -8.996 -7.292 12.077 1.00 98.50 129 LEU A C 1
ATOM 1019 O O . LEU A 1 129 ? -8.071 -7.474 11.282 1.00 98.50 129 LEU A O 1
ATOM 1023 N N . GLU A 1 130 ? -10.267 -7.431 11.710 1.00 97.25 130 GLU A N 1
ATOM 1024 C CA . GLU A 1 130 ? -10.660 -7.690 10.324 1.00 97.25 130 GLU A CA 1
ATOM 1025 C C . GLU A 1 130 ? -10.468 -6.440 9.459 1.00 97.25 130 GLU A C 1
ATOM 1027 O O . GLU A 1 130 ? -10.878 -5.345 9.843 1.00 97.25 130 GLU A O 1
ATOM 1032 N N . LEU A 1 131 ? -9.849 -6.609 8.285 1.00 97.56 131 LEU A N 1
ATOM 1033 C CA . LEU A 1 131 ? -9.713 -5.523 7.319 1.00 97.56 131 LEU A CA 1
ATOM 1034 C C . LEU A 1 131 ? -10.983 -5.426 6.461 1.00 97.56 131 LEU A C 1
ATOM 1036 O O . LEU A 1 131 ? -11.324 -6.395 5.775 1.00 97.56 131 LEU A O 1
ATOM 1040 N N . PRO A 1 132 ? -11.678 -4.276 6.468 1.00 95.38 132 PRO A N 1
ATOM 1041 C CA . PRO A 1 132 ? -12.919 -4.112 5.727 1.00 95.38 132 PRO A CA 1
ATOM 1042 C C . PRO A 1 132 ? -12.649 -3.991 4.220 1.00 95.38 132 PRO A C 1
ATOM 1044 O O . PRO A 1 132 ? -11.615 -3.454 3.811 1.00 95.38 132 PRO A O 1
ATOM 1047 N N . PRO A 1 133 ? -13.571 -4.463 3.364 1.00 88.75 133 PRO A N 1
ATOM 1048 C CA . PRO A 1 133 ? -13.460 -4.268 1.925 1.00 88.75 133 PRO A CA 1
ATOM 1049 C C . PRO A 1 133 ? -13.904 -2.864 1.490 1.00 88.75 133 PRO A C 1
ATOM 1051 O O . PRO A 1 133 ? -13.505 -2.424 0.417 1.00 88.75 133 PRO A O 1
ATOM 1054 N N . ASP A 1 134 ? -14.728 -2.163 2.272 1.00 90.75 134 ASP A N 1
ATOM 1055 C CA . ASP A 1 134 ? -15.250 -0.835 1.942 1.00 90.75 134 ASP A CA 1
ATOM 1056 C C . ASP A 1 134 ? -14.411 0.306 2.536 1.00 90.75 134 ASP A C 1
ATOM 1058 O O . ASP A 1 134 ? -13.703 0.146 3.527 1.00 90.75 134 ASP A O 1
ATOM 1062 N N . SER A 1 135 ? -14.533 1.491 1.936 1.00 87.00 135 SER A N 1
ATOM 1063 C CA . SER A 1 135 ? -13.894 2.729 2.395 1.00 87.00 135 SER A CA 1
ATOM 1064 C C . SER A 1 135 ? -14.807 3.594 3.279 1.00 87.00 135 SER A C 1
ATOM 1066 O O . SER A 1 135 ? -14.527 4.778 3.462 1.00 87.00 135 SER A O 1
ATOM 1068 N N . GLY A 1 136 ? -15.929 3.045 3.755 1.00 90.62 136 GLY A N 1
ATOM 1069 C CA . GLY A 1 136 ? -16.994 3.765 4.447 1.00 90.62 136 GLY A CA 1
ATOM 1070 C C . GLY A 1 136 ? -17.134 3.333 5.905 1.00 90.62 136 GLY A C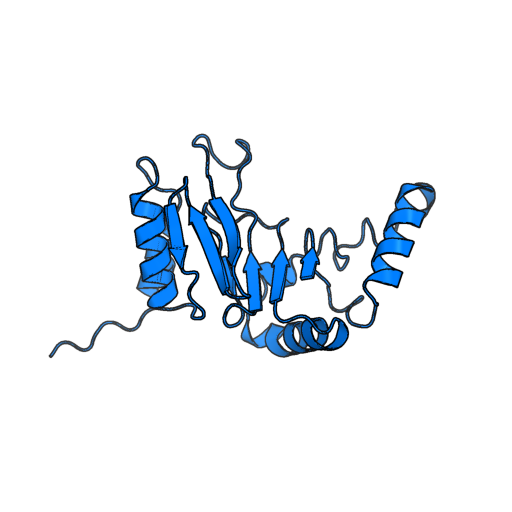 1
ATOM 1071 O O . GLY A 1 136 ? -16.212 3.488 6.706 1.00 90.62 136 GLY A O 1
ATOM 1072 N N . SER A 1 137 ? -18.315 2.836 6.277 1.00 93.25 137 SER A N 1
ATOM 1073 C CA . SER A 1 137 ? -18.633 2.487 7.665 1.00 93.25 137 SER A CA 1
ATOM 1074 C C . SER A 1 137 ? -17.794 1.322 8.197 1.00 93.25 137 SER A C 1
ATOM 1076 O O . SER A 1 137 ? -17.469 1.318 9.387 1.00 93.25 137 SER A O 1
ATOM 1078 N N . GLY A 1 138 ? -17.394 0.374 7.341 1.00 96.00 138 GLY A N 1
ATOM 1079 C CA . GLY A 1 138 ? -16.488 -0.705 7.721 1.00 96.00 138 GLY A CA 1
ATOM 1080 C C . GLY A 1 138 ? -15.099 -0.168 8.049 1.00 96.00 138 GLY A C 1
ATOM 1081 O O . GLY A 1 138 ? -14.567 -0.465 9.120 1.00 96.00 138 GLY A O 1
ATOM 1082 N N . LEU A 1 139 ? -14.551 0.700 7.186 1.00 96.31 139 LEU A N 1
ATOM 1083 C CA . LEU A 1 139 ? -13.280 1.389 7.444 1.00 96.31 139 LEU A CA 1
ATOM 1084 C C . LEU A 1 139 ? -13.327 2.191 8.746 1.00 96.31 139 LEU A C 1
ATOM 1086 O O . LEU A 1 139 ? -12.410 2.089 9.556 1.00 96.31 139 LEU A O 1
ATOM 1090 N N . LEU A 1 140 ? -14.404 2.941 8.980 1.00 97.31 140 LEU A N 1
ATOM 1091 C CA . LEU A 1 140 ? -14.570 3.702 10.216 1.00 97.31 140 LEU A CA 1
ATOM 1092 C C . LEU A 1 140 ? -14.567 2.801 11.459 1.00 97.31 140 LEU A C 1
ATOM 1094 O O . LEU A 1 140 ? -13.891 3.106 12.441 1.00 97.31 140 LEU A O 1
ATOM 1098 N N . SER A 1 141 ? -15.314 1.694 11.422 1.00 97.88 141 SER A N 1
ATOM 1099 C CA . SER A 1 141 ? -15.364 0.734 12.528 1.00 97.88 141 SER A CA 1
ATOM 1100 C C . SER A 1 141 ? -13.986 0.134 12.816 1.00 97.88 141 SER A C 1
ATOM 1102 O O . SER A 1 141 ? -13.574 0.072 13.974 1.00 97.88 141 SER A O 1
ATOM 1104 N N . TYR A 1 142 ? -13.255 -0.254 11.769 1.00 98.31 142 TYR A N 1
ATOM 1105 C CA . TYR A 1 142 ? -11.891 -0.764 11.881 1.00 98.31 142 TYR A CA 1
ATOM 1106 C C . TYR A 1 142 ? -10.939 0.268 12.503 1.00 98.31 142 TYR A C 1
ATOM 1108 O O . TYR A 1 142 ? -10.239 -0.044 13.464 1.00 98.31 142 TYR A O 1
ATOM 1116 N N . LEU A 1 143 ? -10.948 1.510 12.009 1.00 97.94 143 LEU A N 1
ATOM 1117 C CA . LEU A 1 143 ? -10.068 2.567 12.514 1.00 97.94 143 LEU A CA 1
ATOM 1118 C C . LEU A 1 143 ? -10.352 2.902 13.980 1.00 97.94 143 LEU A C 1
ATOM 1120 O O . LEU A 1 143 ? -9.413 3.089 14.746 1.00 97.94 143 LEU A O 1
ATOM 1124 N N . LYS A 1 144 ? -11.624 2.925 14.396 1.00 98.06 144 LYS A N 1
ATOM 1125 C CA . LYS A 1 144 ? -11.997 3.124 15.805 1.00 98.06 144 LYS A CA 1
ATOM 1126 C C . LYS A 1 144 ? -11.511 1.985 16.703 1.00 98.06 144 LYS A C 1
ATOM 1128 O O . LYS A 1 144 ? -11.032 2.254 17.800 1.00 98.06 144 LYS A O 1
ATOM 1133 N N . GLN A 1 145 ? -11.604 0.736 16.241 1.00 98.38 145 GLN A N 1
ATOM 1134 C CA . GLN A 1 145 ? -11.060 -0.418 16.969 1.00 98.38 145 GLN A CA 1
ATOM 1135 C C . GLN A 1 145 ? -9.537 -0.324 17.104 1.00 98.38 145 GLN A C 1
ATOM 1137 O O . GLN A 1 145 ? -9.015 -0.519 18.194 1.00 98.38 145 GLN A O 1
ATOM 1142 N N . ALA A 1 146 ? -8.833 0.032 16.027 1.00 98.00 146 ALA A N 1
ATOM 1143 C CA . ALA A 1 146 ? -7.387 0.233 16.053 1.00 98.00 146 ALA A CA 1
ATOM 1144 C C . ALA A 1 146 ? -6.979 1.385 16.992 1.00 98.00 146 ALA A C 1
ATOM 1146 O O . ALA A 1 146 ? -6.095 1.215 17.828 1.00 98.00 146 ALA A O 1
ATOM 1147 N N . ALA A 1 147 ? -7.676 2.523 16.928 1.00 97.19 147 ALA A N 1
ATOM 1148 C CA . ALA A 1 147 ? -7.401 3.688 17.768 1.00 97.19 147 ALA A CA 1
ATOM 1149 C C . ALA A 1 147 ? -7.610 3.412 19.262 1.00 97.19 147 ALA A C 1
ATOM 1151 O O . ALA A 1 147 ? -6.856 3.916 20.088 1.00 97.19 147 ALA A O 1
ATOM 1152 N N . ALA A 1 148 ? -8.591 2.575 19.618 1.00 97.44 148 ALA A N 1
ATOM 1153 C CA . ALA A 1 148 ? -8.830 2.167 21.003 1.00 97.44 148 ALA A CA 1
ATOM 1154 C C . ALA A 1 148 ? -7.673 1.348 21.610 1.00 97.44 148 ALA A C 1
ATOM 1156 O O . ALA A 1 148 ? -7.580 1.231 22.830 1.00 97.44 148 ALA A O 1
ATOM 1157 N N . LEU A 1 149 ? -6.805 0.781 20.769 1.00 96.88 149 LEU A N 1
ATOM 1158 C CA . LEU A 1 149 ? -5.620 0.030 21.183 1.00 96.88 149 LEU A CA 1
ATOM 1159 C C . LEU A 1 149 ? -4.361 0.906 21.238 1.00 96.88 149 LEU A C 1
ATOM 1161 O O . LEU A 1 149 ? -3.342 0.481 21.786 1.00 96.88 149 LEU A O 1
ATOM 1165 N N . ASP A 1 150 ? -4.397 2.102 20.649 1.00 95.12 150 ASP A N 1
ATOM 1166 C CA . ASP A 1 150 ? -3.266 3.021 20.647 1.00 95.12 150 ASP A CA 1
ATOM 1167 C C . ASP A 1 150 ? -3.111 3.747 21.994 1.00 95.12 150 ASP A C 1
ATOM 1169 O O . ASP A 1 150 ? -4.093 3.994 22.696 1.00 95.12 150 ASP A O 1
ATOM 1173 N N . PRO A 1 151 ? -1.880 4.141 22.372 1.00 91.69 151 PRO A N 1
ATOM 1174 C CA . PRO A 1 151 ? -1.687 5.106 23.434 1.00 91.69 151 PRO A CA 1
ATOM 1175 C C . PRO A 1 151 ? -2.351 6.430 23.058 1.00 91.69 151 PRO A C 1
ATOM 1177 O O . PRO A 1 151 ? -2.454 6.789 21.887 1.00 91.69 151 PRO A O 1
ATOM 1180 N N . SER A 1 152 ? -2.786 7.164 24.077 1.00 90.44 152 SER A N 1
ATOM 1181 C CA . SER A 1 152 ? -3.395 8.474 23.887 1.00 90.44 152 SER A CA 1
ATOM 1182 C C . SER A 1 152 ? -2.315 9.552 23.668 1.00 90.44 152 SER A C 1
ATOM 1184 O O . SER A 1 152 ? -1.314 9.557 24.398 1.00 90.44 152 SER A O 1
ATOM 1186 N N . PRO A 1 153 ? -2.504 10.483 22.714 1.00 91.12 153 PRO A N 1
ATOM 1187 C CA . PRO A 1 153 ? -3.558 10.492 21.690 1.00 91.12 153 PRO A CA 1
ATOM 1188 C C . PRO A 1 153 ? -3.271 9.491 20.558 1.00 91.12 153 PRO A C 1
ATOM 1190 O O . PRO A 1 153 ? -2.110 9.271 20.207 1.00 91.12 153 PRO A O 1
ATOM 1193 N N . SER A 1 154 ? -4.322 8.916 19.960 1.00 93.81 154 SER A N 1
ATOM 1194 C CA . SER A 1 154 ? -4.128 7.978 18.844 1.00 93.81 154 SER A CA 1
ATOM 1195 C C . SER A 1 154 ? -3.747 8.745 17.570 1.00 93.81 154 SER A C 1
ATOM 1197 O O . SER A 1 154 ? -4.398 9.740 17.235 1.00 93.81 154 SER A O 1
ATOM 1199 N N . PRO A 1 155 ? -2.766 8.267 16.779 1.00 92.88 155 PRO A N 1
ATOM 1200 C CA . PRO A 1 155 ? -2.438 8.873 15.486 1.00 92.88 155 PRO A CA 1
ATOM 1201 C C . PRO A 1 155 ? -3.585 8.771 14.465 1.00 92.88 155 PRO A C 1
ATOM 1203 O O . PRO A 1 155 ? -3.569 9.469 13.453 1.00 92.88 155 PRO A O 1
ATOM 1206 N N . LEU A 1 156 ? -4.593 7.932 14.727 1.00 95.31 156 LEU A N 1
ATOM 1207 C CA . LEU A 1 156 ? -5.722 7.689 13.831 1.00 95.31 156 LEU A CA 1
ATOM 1208 C C . LEU A 1 156 ? -6.871 8.689 14.000 1.00 95.31 156 LEU A C 1
ATOM 1210 O O . LEU A 1 156 ? -7.791 8.676 13.185 1.00 95.31 156 LEU A O 1
ATOM 1214 N N . GLU A 1 157 ? -6.842 9.559 15.015 1.00 95.12 157 GLU A N 1
ATOM 1215 C CA . GLU A 1 157 ? -7.934 10.501 15.310 1.00 95.12 157 GLU A CA 1
ATOM 1216 C C . GLU A 1 157 ? -8.296 11.375 14.102 1.00 95.12 157 GLU A C 1
ATOM 1218 O O . GLU A 1 157 ? -9.468 11.490 13.733 1.00 95.12 157 GLU A O 1
ATOM 1223 N N . LYS A 1 158 ? -7.284 11.930 13.425 1.00 93.94 158 LYS A N 1
ATOM 1224 C CA . LYS A 1 158 ? -7.482 12.740 12.218 1.00 93.94 158 LYS A CA 1
ATOM 1225 C C . LYS A 1 158 ? -8.141 11.923 11.107 1.00 93.94 158 LYS A C 1
ATOM 1227 O O . LYS A 1 158 ? -9.122 12.368 10.510 1.00 93.94 158 LYS A O 1
ATOM 1232 N N . ARG A 1 159 ? -7.633 10.716 10.845 1.00 94.50 159 ARG A N 1
ATOM 1233 C CA . ARG A 1 159 ? -8.174 9.843 9.801 1.00 94.50 159 ARG A CA 1
ATOM 1234 C C . ARG A 1 159 ? -9.610 9.416 10.088 1.00 94.50 159 ARG A C 1
ATOM 1236 O O . ARG A 1 159 ? -10.418 9.361 9.164 1.00 94.50 159 ARG A O 1
ATOM 1243 N N . ILE A 1 160 ? -9.932 9.128 11.346 1.00 96.94 160 ILE A N 1
ATOM 1244 C CA . ILE A 1 160 ? -11.294 8.814 11.791 1.00 96.94 160 ILE A CA 1
ATOM 1245 C C . ILE A 1 160 ? -12.224 9.983 11.460 1.00 96.94 160 ILE A C 1
ATOM 1247 O O . ILE A 1 160 ? -13.225 9.767 10.778 1.00 96.94 160 ILE A O 1
ATOM 1251 N N . ALA A 1 161 ? -11.853 11.209 11.837 1.00 96.25 161 ALA A N 1
ATOM 1252 C CA . ALA A 1 161 ? -12.651 12.401 11.555 1.00 96.25 161 ALA A CA 1
ATOM 1253 C C . ALA A 1 161 ? -12.858 12.633 10.043 1.00 96.25 161 ALA A C 1
ATOM 1255 O O . ALA A 1 161 ? -13.959 12.973 9.609 1.00 96.25 161 ALA A O 1
ATOM 1256 N N . GLU A 1 162 ? -11.830 12.403 9.216 1.00 94.44 162 GLU A N 1
ATOM 1257 C CA . GLU A 1 162 ? -11.943 12.494 7.752 1.00 94.44 162 GLU A CA 1
ATOM 1258 C C . GLU A 1 162 ? -12.940 11.487 7.166 1.00 94.44 162 GLU A C 1
ATOM 1260 O O . GLU A 1 162 ? -13.672 11.821 6.232 1.00 94.44 162 GLU A O 1
ATOM 1265 N N . VAL A 1 163 ? -12.950 10.250 7.672 1.00 94.19 163 VAL A N 1
ATOM 1266 C CA . VAL A 1 163 ? -13.888 9.214 7.217 1.00 94.19 163 VAL A CA 1
ATOM 1267 C C . VAL A 1 163 ? -15.301 9.542 7.696 1.00 94.19 163 VAL A C 1
ATOM 1269 O O . VAL A 1 163 ? -16.233 9.474 6.898 1.00 94.19 163 VAL A O 1
ATOM 1272 N N . GLU A 1 164 ? -15.467 9.965 8.951 1.00 95.50 164 GLU A N 1
ATOM 1273 C CA . GLU A 1 164 ? -16.762 10.385 9.505 1.00 95.50 164 GLU A CA 1
ATOM 1274 C C . GLU A 1 164 ? -17.392 11.523 8.704 1.00 95.50 164 GLU A C 1
ATOM 1276 O O . GLU A 1 164 ? -18.566 11.437 8.352 1.00 95.50 164 GLU A O 1
ATOM 1281 N N . ALA A 1 165 ? -16.611 12.542 8.340 1.00 94.00 165 ALA A N 1
ATOM 1282 C CA . ALA A 1 165 ? -17.095 13.685 7.568 1.00 94.00 165 ALA A CA 1
ATOM 1283 C C . ALA A 1 165 ? -17.566 13.322 6.146 1.00 94.00 165 ALA A C 1
ATOM 1285 O O . ALA A 1 165 ? -18.329 14.072 5.539 1.00 94.00 165 ALA A O 1
ATOM 1286 N N . ARG A 1 166 ? -17.106 12.190 5.595 1.00 90.19 166 ARG A N 1
ATOM 1287 C CA . ARG A 1 166 ? -17.509 11.694 4.267 1.00 90.19 166 ARG A CA 1
ATOM 1288 C C . ARG A 1 166 ? -18.721 10.774 4.320 1.00 90.19 166 ARG A C 1
ATOM 1290 O O . ARG A 1 166 ? -19.322 10.517 3.276 1.00 90.19 166 ARG A O 1
ATOM 1297 N N . LEU A 1 167 ? -19.056 10.240 5.494 1.00 87.81 167 LEU A N 1
ATOM 1298 C CA . LEU A 1 167 ? -20.229 9.393 5.637 1.00 87.81 167 LEU A CA 1
ATOM 1299 C C . LEU A 1 167 ? -21.498 10.250 5.601 1.00 87.81 167 LEU A C 1
ATOM 1301 O O . LEU A 1 167 ? -21.540 11.324 6.204 1.00 87.81 167 LEU A O 1
ATOM 1305 N N . PRO A 1 168 ? -22.557 9.789 4.917 1.00 78.00 168 PRO A N 1
ATOM 1306 C CA . PRO A 1 168 ? -23.839 10.469 4.971 1.00 78.00 168 PRO A CA 1
ATOM 1307 C C . PRO A 1 168 ? -24.344 10.494 6.419 1.00 78.00 168 PRO A C 1
ATOM 1309 O O . PRO A 1 168 ? -24.317 9.474 7.113 1.00 78.00 168 PRO A O 1
ATOM 1312 N N . VAL A 1 169 ? -24.818 11.659 6.871 1.00 69.81 169 VAL A N 1
ATOM 1313 C CA . VAL A 1 169 ? -25.468 11.796 8.181 1.00 69.81 169 VAL A CA 1
ATOM 1314 C C . VAL A 1 169 ? -26.660 10.833 8.213 1.00 69.81 169 VAL A C 1
ATOM 1316 O O . VAL A 1 169 ? -27.452 10.842 7.263 1.00 69.81 169 VAL A O 1
ATOM 1319 N N . PRO A 1 170 ? -26.816 9.992 9.254 1.00 58.97 170 PRO A N 1
ATOM 1320 C CA . PRO A 1 170 ? -27.989 9.138 9.369 1.00 58.97 170 PRO A CA 1
ATOM 1321 C C . PRO A 1 170 ? -29.244 10.006 9.288 1.00 58.97 170 PRO A C 1
ATOM 1323 O O . PRO A 1 170 ? -29.348 10.997 10.012 1.00 58.97 170 PRO A O 1
ATOM 1326 N N . ALA A 1 171 ? -30.182 9.654 8.405 1.00 47.31 171 ALA A N 1
ATOM 1327 C CA . ALA A 1 171 ? -31.469 10.332 8.346 1.00 47.31 171 ALA A CA 1
ATOM 1328 C C . ALA A 1 171 ? -32.092 10.302 9.750 1.00 47.31 171 ALA A C 1
ATOM 1330 O O . ALA A 1 171 ? -32.313 9.221 10.303 1.00 47.31 171 ALA A O 1
ATOM 1331 N N . GLN A 1 172 ? -32.315 11.480 10.339 1.00 44.56 172 GLN A N 1
ATOM 1332 C CA . GLN A 1 172 ? -33.055 11.597 11.591 1.00 44.56 172 GLN A CA 1
ATOM 1333 C C . GLN A 1 172 ? -34.447 11.000 11.349 1.00 44.56 172 GLN A C 1
ATOM 1335 O O . GLN A 1 172 ? -35.166 11.454 10.459 1.00 44.56 172 GLN A O 1
ATOM 1340 N N . LYS A 1 173 ? -34.764 9.925 12.075 1.00 38.50 173 LYS A N 1
ATOM 1341 C CA . LYS A 1 173 ? -36.123 9.389 12.173 1.00 38.50 173 LYS A CA 1
ATOM 1342 C C . LYS A 1 173 ? -36.922 10.203 13.175 1.00 38.50 173 LYS A C 1
ATOM 1344 O O . LYS A 1 173 ? -36.320 10.584 14.204 1.00 38.50 173 LYS A O 1
#

Foldseek 3Di:
DEFAAAAAPVCLLPEPVRLVVQVVVCVVPVVQCVVGLVVDCNHRNHPNCLPDPDLVVCVVSLVSSCVSHVHQAYEYENDADLQDWAAGNLNRYIYARPPQDCVVDVFGRDWGWDADPNFIWICGVNDTGGHGSDLAPSVLVRLVVSCVPGDPPRSCPVVNVVRVVPYPDPPDD

Radius of gyration: 17.64 Å; chains: 1; bounding box: 62×32×43 Å